Protein AF-A0A935D5A4-F1 (afdb_monomer)

Radius of gyration: 14.04 Å; Cα contacts (8 Å, |Δi|>4): 128; chains: 1; bounding box: 30×31×41 Å

Solvent-accessible surface area (backbone atoms only — not comparable to full-atom values): 6849 Å² total; per-residue (Å²): 132,83,76,53,73,73,56,50,49,32,51,51,49,60,72,65,43,94,60,56,62,54,40,38,54,68,54,53,34,58,56,41,41,81,57,87,70,54,66,70,54,48,37,53,52,50,54,52,39,44,74,73,64,31,42,74,19,74,41,100,74,71,56,61,76,91,78,69,61,67,50,58,56,33,45,44,46,54,51,52,39,51,55,31,48,75,72,72,41,82,69,42,51,70,60,46,16,67,74,65,73,44,58,53,66,60,38,48,39,33,50,55,37,48,58,44,59,74,99

Mean predicted aligned error: 10.13 Å

Foldseek 3Di:
DDADPLLVQLLVVQVPPPDPLEDELVSSLVSCQAPQDDLVNVLVSQVVSVVVRRQYDLDPPPPRPPDDRLSRLLVQLVVLCVVCVVVVHHDDLVVSCVRSVHDSSSSVSSVVSVVSHVD

Nearest PDB structures (foldseek):
  5mww-assembly1_A  TM=8.213E-01  e=1.059E+00  Bacillus subtilis
  3zh9-assembly1_B  TM=4.587E-01  e=4.646E+00  Bacillus subtilis subsp. subtilis str. 168
  8u3b-assembly1_F  TM=3.588E-01  e=4.180E+00  Escherichia coli
  4p15-assembly1_A  TM=2.250E-01  e=1.615E+00  Shouchella lehensis

pLDDT: mean 70.8, std 11.16, range [38.84, 84.38]

Secondary structure (DSSP, 8-state):
-PPPHHHHHHHHHHHHS---SEEEHHHHHHHHTT----HHHHHHHHHHHHHTT-EEESSTT----SSS-HHHHHHHHHHHHHHHHHTT----HHHHHHHH---HHHHHHHHHHHHHHT-

Structure (mmCIF, N/CA/C/O backbone):
data_AF-A0A935D5A4-F1
#
_entry.id   AF-A0A935D5A4-F1
#
loop_
_atom_site.group_PDB
_atom_site.id
_atom_site.type_symbol
_atom_site.label_atom_id
_atom_site.label_alt_id
_atom_site.label_comp_id
_atom_site.label_asym_id
_atom_site.label_entity_id
_atom_site.label_seq_id
_atom_site.pdbx_PDB_ins_code
_atom_site.Cartn_x
_atom_site.Cartn_y
_atom_site.Cartn_z
_atom_site.occupancy
_atom_site.B_iso_or_equiv
_atom_site.auth_seq_id
_atom_site.auth_comp_id
_atom_site.auth_asym_id
_atom_site.auth_atom_id
_atom_site.pdbx_PDB_model_num
ATOM 1 N N . MET A 1 1 ? 8.488 -16.478 -1.641 1.00 51.31 1 MET A N 1
ATOM 2 C CA . MET A 1 1 ? 7.079 -16.916 -1.786 1.00 51.31 1 MET A CA 1
ATOM 3 C C . MET A 1 1 ? 6.618 -16.586 -3.195 1.00 51.31 1 MET A C 1
ATOM 5 O O . MET A 1 1 ? 7.085 -15.594 -3.735 1.00 51.31 1 MET A O 1
ATOM 9 N N . ALA A 1 2 ? 5.765 -17.407 -3.808 1.00 64.56 2 ALA A N 1
ATOM 10 C CA . ALA A 1 2 ? 5.218 -17.101 -5.129 1.00 64.56 2 ALA A CA 1
ATOM 11 C C . ALA A 1 2 ? 4.081 -16.071 -5.003 1.00 64.56 2 ALA A C 1
ATOM 13 O O . ALA A 1 2 ? 3.179 -16.258 -4.186 1.00 64.56 2 ALA A O 1
ATOM 14 N N . LEU A 1 3 ? 4.124 -15.002 -5.804 1.00 69.75 3 LEU A N 1
ATOM 15 C CA . LEU A 1 3 ? 3.017 -14.051 -5.933 1.00 69.75 3 LEU A CA 1
ATOM 16 C C . LEU A 1 3 ? 1.758 -14.773 -6.423 1.00 69.75 3 LEU A C 1
ATOM 18 O O . LEU A 1 3 ? 1.814 -15.615 -7.321 1.00 69.75 3 LEU A O 1
ATOM 22 N N . ARG A 1 4 ? 0.601 -14.422 -5.855 1.00 80.12 4 ARG A N 1
ATOM 23 C CA . ARG A 1 4 ? -0.685 -14.962 -6.312 1.00 80.12 4 ARG A CA 1
ATOM 24 C C . ARG A 1 4 ? -0.972 -14.554 -7.761 1.00 80.12 4 ARG A C 1
ATOM 26 O O . ARG A 1 4 ? -0.558 -13.472 -8.181 1.00 80.12 4 ARG A O 1
ATOM 33 N N . PRO A 1 5 ? -1.782 -15.341 -8.495 1.00 78.62 5 PRO A N 1
ATOM 34 C CA . PRO A 1 5 ? -2.115 -15.054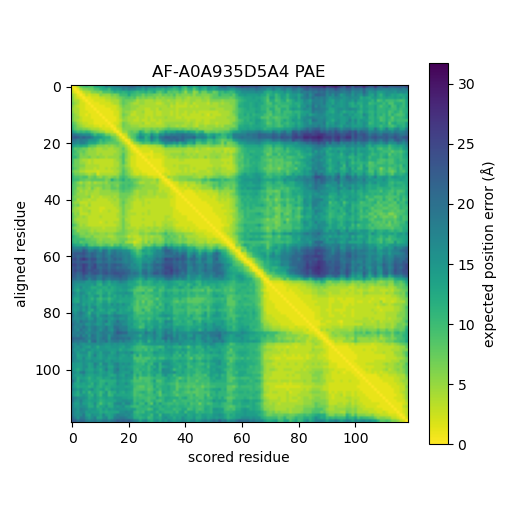 -9.889 1.00 78.62 5 PRO A CA 1
ATOM 35 C C . PRO A 1 5 ? -2.668 -13.638 -10.109 1.00 78.62 5 PRO A C 1
ATOM 37 O O . PRO A 1 5 ? -2.251 -12.957 -11.040 1.00 78.62 5 PRO A O 1
ATOM 40 N N . ALA A 1 6 ? -3.533 -13.153 -9.213 1.00 77.00 6 ALA A N 1
ATOM 41 C CA . ALA A 1 6 ? -4.099 -11.805 -9.302 1.00 77.00 6 ALA A CA 1
ATOM 42 C C . ALA A 1 6 ? -3.026 -10.700 -9.241 1.00 77.00 6 ALA A C 1
ATOM 44 O O . ALA A 1 6 ? -3.038 -9.780 -10.050 1.00 77.00 6 ALA A O 1
ATOM 45 N N . LEU A 1 7 ? -2.045 -10.832 -8.346 1.00 77.81 7 LEU A N 1
ATOM 46 C CA . LEU A 1 7 ? -0.953 -9.864 -8.209 1.00 77.81 7 LEU A CA 1
ATOM 47 C C . LEU A 1 7 ? 0.075 -9.991 -9.330 1.00 77.81 7 LEU A C 1
ATOM 49 O O . LEU A 1 7 ? 0.667 -9.003 -9.740 1.00 77.81 7 LEU A O 1
ATOM 53 N N . SER A 1 8 ? 0.257 -11.194 -9.875 1.00 81.62 8 SER A N 1
ATOM 54 C CA . SER A 1 8 ? 1.098 -11.380 -11.059 1.00 81.62 8 SER A CA 1
ATOM 55 C C . SER A 1 8 ? 0.513 -10.706 -12.308 1.00 81.62 8 SER A C 1
ATOM 57 O O . SER A 1 8 ? 1.269 -10.283 -13.180 1.00 81.62 8 SER A O 1
ATOM 59 N N . LEU A 1 9 ? -0.817 -10.564 -12.393 1.00 81.44 9 LEU A N 1
ATOM 60 C CA . LEU A 1 9 ? -1.468 -9.786 -13.451 1.00 81.44 9 LEU A CA 1
ATOM 61 C C . LEU A 1 9 ? -1.243 -8.287 -13.256 1.00 81.44 9 LEU A C 1
ATOM 63 O O . LEU A 1 9 ? -0.880 -7.620 -14.218 1.00 81.44 9 LEU A O 1
ATOM 67 N N . VAL A 1 10 ? -1.364 -7.799 -12.018 1.00 80.19 10 VAL A N 1
ATOM 68 C CA . VAL A 1 10 ? -1.060 -6.405 -11.648 1.00 80.19 10 VAL A CA 1
ATOM 69 C C . VAL A 1 10 ? 0.397 -6.068 -11.972 1.00 80.19 10 VAL A C 1
ATOM 71 O O . VAL A 1 10 ? 0.673 -5.065 -12.619 1.00 80.19 10 VAL A O 1
ATOM 74 N N . LEU A 1 11 ? 1.333 -6.949 -11.601 1.00 80.25 11 LEU A N 1
ATOM 75 C CA . LEU A 1 11 ? 2.751 -6.820 -11.938 1.00 80.25 11 LEU A CA 1
ATOM 76 C C . LEU A 1 11 ? 2.952 -6.712 -13.452 1.00 80.25 11 LEU A C 1
ATOM 78 O O . LEU A 1 11 ? 3.621 -5.804 -13.927 1.00 80.25 11 LEU A O 1
ATOM 82 N N . ARG A 1 12 ? 2.351 -7.620 -14.227 1.00 80.31 12 ARG A N 1
ATOM 83 C CA . ARG A 1 12 ? 2.462 -7.599 -15.692 1.00 80.31 12 ARG A CA 1
ATOM 84 C C . ARG A 1 12 ? 1.848 -6.356 -16.312 1.00 80.31 12 ARG A C 1
ATOM 86 O O . ARG A 1 12 ? 2.346 -5.921 -17.340 1.00 80.31 12 ARG A O 1
ATOM 93 N N . GLU A 1 13 ? 0.770 -5.830 -15.744 1.00 81.69 13 GLU A N 1
ATOM 94 C CA . GLU A 1 13 ? 0.158 -4.583 -16.198 1.00 81.69 13 GLU A CA 1
ATOM 95 C C . GLU A 1 13 ? 1.095 -3.399 -15.947 1.00 81.69 13 GLU A C 1
ATOM 97 O O . GLU A 1 13 ? 1.359 -2.633 -16.872 1.00 81.69 13 GLU A O 1
ATOM 102 N N . LEU A 1 14 ? 1.677 -3.315 -14.746 1.00 77.00 14 LEU A N 1
ATOM 103 C CA . LEU A 1 14 ? 2.659 -2.292 -14.380 1.00 77.00 14 LEU A CA 1
ATOM 104 C C . LEU A 1 14 ? 3.923 -2.355 -15.247 1.00 77.00 14 LEU A C 1
ATOM 106 O O . LEU A 1 14 ? 4.415 -1.315 -15.664 1.00 77.00 14 LEU A O 1
ATOM 110 N N . LEU A 1 15 ? 4.401 -3.559 -15.575 1.00 76.94 15 LEU A N 1
ATOM 111 C CA . LEU A 1 15 ? 5.544 -3.771 -16.474 1.00 76.94 15 LEU A CA 1
ATOM 112 C C . LEU A 1 15 ? 5.210 -3.518 -17.956 1.00 76.94 15 LEU A C 1
ATOM 114 O O . LEU A 1 15 ? 6.111 -3.317 -18.765 1.00 76.94 15 LEU A O 1
ATOM 118 N N . ARG A 1 16 ? 3.928 -3.585 -18.346 1.00 74.81 16 ARG A N 1
ATOM 119 C CA . ARG A 1 16 ? 3.477 -3.290 -19.719 1.00 74.81 16 ARG A CA 1
ATOM 120 C C . ARG A 1 16 ? 3.202 -1.816 -19.949 1.00 74.81 16 ARG A C 1
ATOM 122 O O . ARG A 1 16 ? 3.256 -1.379 -21.098 1.00 74.81 16 ARG A O 1
ATOM 129 N N . GLY A 1 17 ? 2.809 -1.098 -18.901 1.00 63.66 17 GLY A N 1
ATOM 130 C CA . GLY A 1 17 ? 2.680 0.346 -18.948 1.00 63.66 17 GLY A CA 1
ATOM 131 C C . GLY A 1 17 ? 4.038 0.951 -19.277 1.00 63.66 17 GLY A C 1
ATOM 132 O O . GLY A 1 17 ? 5.050 0.510 -18.744 1.00 63.66 17 GLY A O 1
ATOM 133 N N . ASP A 1 18 ? 4.052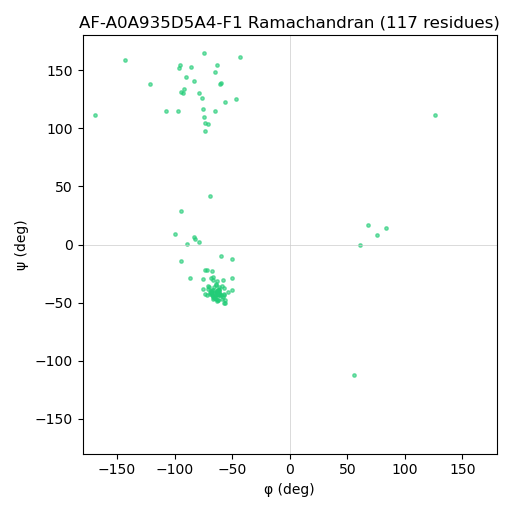 1.960 -20.144 1.00 55.25 18 ASP A N 1
ATOM 134 C CA . ASP A 1 18 ? 5.225 2.771 -20.511 1.00 55.25 18 ASP A CA 1
ATOM 135 C C . ASP A 1 18 ? 5.666 3.668 -19.331 1.00 55.25 18 ASP A C 1
ATOM 137 O O . ASP A 1 18 ? 5.901 4.870 -19.454 1.00 55.25 18 ASP A O 1
ATOM 141 N N . ALA A 1 19 ? 5.651 3.097 -18.126 1.00 53.41 19 ALA A N 1
ATOM 142 C CA . ALA A 1 19 ? 6.020 3.748 -16.898 1.00 53.41 19 ALA A CA 1
ATOM 143 C C . ALA A 1 19 ? 7.537 3.825 -16.893 1.00 53.41 19 ALA A C 1
ATOM 145 O O . ALA A 1 19 ? 8.246 2.832 -17.082 1.00 53.41 19 ALA A O 1
ATOM 146 N N . ALA A 1 20 ? 8.028 5.040 -16.698 1.00 54.97 20 ALA A N 1
ATOM 147 C CA . ALA A 1 20 ? 9.426 5.308 -16.473 1.00 54.97 20 ALA A CA 1
ATOM 148 C C . ALA A 1 20 ? 10.029 4.289 -15.489 1.00 54.97 20 ALA A C 1
ATOM 150 O O . ALA A 1 20 ? 9.351 3.661 -14.676 1.00 54.97 20 ALA A O 1
ATOM 151 N N . ARG A 1 21 ? 11.357 4.190 -15.495 1.00 65.06 21 ARG A N 1
ATOM 152 C CA . ARG A 1 21 ? 12.133 3.384 -14.539 1.00 65.06 21 ARG A CA 1
ATOM 153 C C . ARG A 1 21 ? 11.763 3.642 -13.063 1.00 65.06 21 ARG A C 1
ATOM 155 O O . ARG A 1 21 ? 12.193 2.884 -12.207 1.00 65.06 21 ARG A O 1
ATOM 162 N N . ALA A 1 22 ? 10.999 4.700 -12.779 1.00 65.00 22 ALA A N 1
ATOM 163 C CA . ALA A 1 22 ? 10.329 4.969 -11.519 1.00 65.00 22 ALA A CA 1
ATOM 164 C C . ALA A 1 22 ? 8.804 4.759 -11.643 1.00 65.00 22 ALA A C 1
ATOM 166 O O . ALA A 1 22 ? 8.135 5.518 -12.344 1.00 65.00 22 ALA A O 1
ATOM 167 N N . ILE A 1 23 ? 8.266 3.772 -10.927 1.00 73.19 23 ILE A N 1
ATOM 168 C CA . ILE A 1 23 ? 6.826 3.547 -10.749 1.00 73.19 23 ILE A CA 1
ATOM 169 C C . ILE A 1 23 ? 6.401 4.237 -9.456 1.00 73.19 23 ILE A C 1
ATOM 171 O O . ILE A 1 23 ? 7.028 4.073 -8.411 1.00 73.19 23 ILE A O 1
ATOM 175 N N . THR A 1 24 ? 5.330 5.017 -9.492 1.00 72.38 24 THR A N 1
ATOM 176 C CA . THR A 1 24 ? 4.830 5.697 -8.292 1.00 72.38 24 THR A CA 1
ATOM 177 C C . THR A 1 24 ? 3.899 4.798 -7.484 1.00 72.38 24 THR A C 1
ATOM 179 O O . THR A 1 24 ? 3.166 3.972 -8.032 1.00 72.38 24 THR A O 1
ATOM 182 N N . LEU A 1 25 ? 3.827 5.026 -6.168 1.00 72.06 25 LEU A N 1
ATOM 183 C CA . LEU A 1 25 ? 2.815 4.389 -5.315 1.00 72.06 25 LEU A CA 1
ATOM 184 C C . LEU A 1 25 ? 1.392 4.546 -5.882 1.00 72.06 25 LEU A C 1
ATOM 186 O O . LEU A 1 25 ? 0.602 3.609 -5.856 1.00 72.06 25 LEU A O 1
ATOM 190 N N . GLY A 1 26 ? 1.054 5.710 -6.441 1.00 68.62 26 GLY A N 1
ATOM 191 C CA . GLY A 1 26 ? -0.264 5.941 -7.036 1.00 68.62 26 GLY A CA 1
ATOM 192 C C . GLY A 1 26 ? -0.578 5.013 -8.215 1.00 68.62 26 GLY A C 1
ATOM 193 O O . GLY A 1 26 ? -1.711 4.549 -8.341 1.00 68.62 26 GLY A O 1
ATOM 194 N N . GLU A 1 27 ? 0.414 4.708 -9.052 1.00 74.56 27 GLU A N 1
ATOM 195 C CA . GLU A 1 27 ? 0.265 3.772 -10.173 1.00 74.56 27 GLU A CA 1
ATOM 196 C C . GLU A 1 27 ? 0.083 2.344 -9.684 1.00 74.56 27 GLU A C 1
ATOM 198 O O . GLU A 1 27 ? -0.821 1.657 -10.158 1.00 74.56 27 GLU A O 1
ATOM 203 N N . VAL A 1 28 ? 0.856 1.921 -8.678 1.00 76.56 28 VAL A N 1
ATOM 204 C CA . VAL A 1 28 ? 0.666 0.591 -8.089 1.00 76.56 28 VAL A CA 1
ATOM 205 C C . VAL A 1 28 ? -0.717 0.470 -7.451 1.00 76.56 28 VAL A C 1
ATOM 207 O O . VAL A 1 28 ? -1.384 -0.544 -7.631 1.00 76.56 28 VAL A O 1
ATOM 210 N N . ALA A 1 29 ? -1.202 1.517 -6.777 1.00 72.38 29 ALA A N 1
ATOM 211 C CA . ALA A 1 29 ? -2.541 1.528 -6.190 1.00 72.38 29 ALA A CA 1
ATOM 212 C C . ALA A 1 29 ? -3.626 1.414 -7.266 1.00 72.38 29 ALA A C 1
ATOM 214 O O . ALA A 1 29 ? -4.615 0.704 -7.100 1.00 72.38 29 ALA A O 1
ATOM 215 N N . ARG A 1 30 ? -3.430 2.109 -8.390 1.00 73.12 30 ARG A N 1
ATOM 216 C CA . ARG A 1 30 ? -4.352 2.084 -9.524 1.00 73.12 30 ARG A CA 1
ATOM 217 C C . ARG A 1 30 ? -4.381 0.720 -10.209 1.00 73.12 30 ARG A C 1
ATOM 219 O O . ARG A 1 30 ? -5.468 0.268 -10.552 1.00 73.12 30 ARG A O 1
ATOM 226 N N . ALA A 1 31 ? -3.222 0.087 -10.375 1.00 77.56 31 ALA A N 1
ATOM 227 C CA . ALA A 1 31 ? -3.108 -1.248 -10.952 1.00 77.56 31 ALA A CA 1
ATOM 228 C C . ALA A 1 31 ? -3.646 -2.330 -9.999 1.00 77.56 31 ALA A C 1
ATOM 230 O O . ALA A 1 31 ? -4.275 -3.287 -10.438 1.00 77.56 31 ALA A O 1
ATOM 231 N N . LEU A 1 32 ? -3.461 -2.161 -8.683 1.00 74.25 32 LEU A N 1
ATOM 232 C CA . LEU A 1 32 ? -4.112 -3.002 -7.674 1.00 74.25 32 LEU A CA 1
ATOM 233 C C . LEU A 1 32 ? -5.634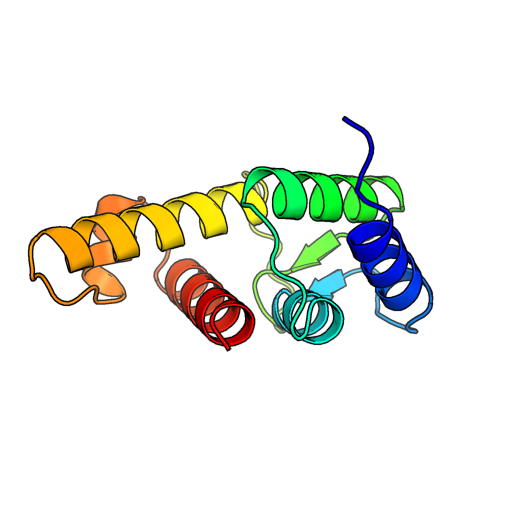 -2.848 -7.735 1.00 74.25 32 LEU A C 1
ATOM 235 O O . LEU A 1 32 ? -6.345 -3.845 -7.643 1.00 74.25 32 LEU A O 1
ATOM 239 N N . GLY A 1 33 ? -6.143 -1.632 -7.940 1.00 73.62 33 GLY A N 1
ATOM 240 C CA . GLY A 1 33 ? -7.571 -1.380 -8.105 1.00 73.62 33 GLY A CA 1
ATOM 241 C C . GLY A 1 33 ? -8.369 -1.908 -6.913 1.00 73.62 33 GLY A C 1
ATOM 242 O O . GLY A 1 33 ? -8.235 -1.399 -5.808 1.00 73.62 33 GLY A O 1
ATOM 243 N N . THR A 1 34 ? -9.183 -2.943 -7.141 1.00 67.12 34 THR A N 1
ATOM 244 C CA . THR A 1 34 ? -10.007 -3.617 -6.117 1.00 67.12 34 THR A CA 1
ATOM 245 C C . THR A 1 34 ? -9.392 -4.925 -5.601 1.00 67.12 34 THR A C 1
ATOM 247 O O . THR A 1 34 ? -10.069 -5.726 -4.951 1.00 67.12 34 THR A O 1
ATOM 250 N N . VAL A 1 35 ? -8.143 -5.231 -5.960 1.00 72.00 35 VAL A N 1
ATOM 251 C CA . VAL A 1 35 ? -7.463 -6.450 -5.517 1.00 72.00 35 VAL A CA 1
ATOM 252 C C . VAL A 1 35 ? -7.066 -6.282 -4.055 1.00 72.00 35 VAL A C 1
ATOM 254 O O . VAL A 1 35 ? -6.144 -5.543 -3.722 1.00 72.00 35 VAL A O 1
ATOM 257 N N . ALA A 1 36 ? -7.746 -7.020 -3.178 1.00 66.62 36 ALA A N 1
ATOM 258 C CA . ALA A 1 36 ? -7.340 -7.138 -1.786 1.00 66.62 36 ALA A CA 1
ATOM 259 C C . ALA A 1 36 ? -5.977 -7.846 -1.705 1.00 66.62 36 ALA A C 1
ATOM 261 O O . ALA A 1 36 ? -5.863 -9.027 -2.055 1.00 66.62 36 ALA A O 1
ATOM 262 N N . ALA A 1 37 ? -4.970 -7.112 -1.235 1.00 67.69 37 ALA A N 1
ATOM 263 C CA . ALA A 1 37 ? -3.610 -7.588 -1.037 1.00 67.69 37 ALA A CA 1
ATOM 264 C C . ALA A 1 37 ? -3.194 -7.416 0.431 1.00 67.69 37 ALA A C 1
ATOM 266 O O . ALA A 1 37 ? -3.497 -6.396 1.056 1.00 67.69 37 ALA A O 1
ATOM 267 N N . SER A 1 38 ? -2.518 -8.415 0.993 1.00 67.88 38 SER A N 1
ATOM 268 C CA . SER A 1 38 ? -1.873 -8.298 2.303 1.00 67.88 38 SER A CA 1
ATOM 269 C C . SER A 1 38 ? -0.593 -7.458 2.219 1.00 67.88 38 SER A C 1
ATOM 271 O O . SER A 1 38 ? -0.048 -7.233 1.139 1.00 67.88 38 SER A O 1
ATOM 273 N N . SER A 1 39 ? -0.077 -7.016 3.366 1.00 64.88 39 SER A N 1
ATOM 274 C CA . SER A 1 39 ? 1.206 -6.303 3.415 1.00 64.88 39 SER A CA 1
ATOM 275 C C . SER A 1 39 ? 2.350 -7.134 2.821 1.00 64.88 39 SER A C 1
ATOM 277 O O . SER A 1 39 ? 3.107 -6.611 2.010 1.00 64.88 39 SER A O 1
ATOM 279 N N . ASP A 1 40 ? 2.419 -8.433 3.139 1.00 65.69 40 ASP A N 1
ATOM 280 C CA . ASP A 1 40 ? 3.445 -9.347 2.606 1.00 65.69 40 ASP A CA 1
ATOM 281 C C . ASP A 1 40 ? 3.333 -9.509 1.080 1.00 65.69 40 ASP A C 1
ATOM 283 O O . ASP A 1 40 ? 4.321 -9.650 0.362 1.00 65.69 40 ASP A O 1
ATOM 287 N N . GLU A 1 41 ? 2.104 -9.489 0.565 1.00 74.75 41 GLU A N 1
ATOM 288 C CA . GLU A 1 41 ? 1.808 -9.576 -0.862 1.00 74.75 41 GLU A CA 1
ATOM 289 C C . GLU A 1 41 ? 2.209 -8.302 -1.617 1.00 74.75 41 GLU A C 1
ATOM 291 O O . GLU A 1 41 ? 2.728 -8.385 -2.733 1.00 74.75 41 GLU A O 1
ATOM 296 N N . ILE A 1 42 ? 1.998 -7.134 -1.006 1.00 74.06 42 ILE A N 1
ATOM 297 C CA . ILE A 1 42 ? 2.436 -5.839 -1.540 1.00 74.06 42 ILE A CA 1
ATOM 298 C C . ILE A 1 42 ? 3.966 -5.756 -1.526 1.00 74.06 42 ILE A C 1
ATOM 300 O O . ILE A 1 42 ? 4.564 -5.332 -2.512 1.00 74.06 42 ILE A O 1
ATOM 304 N N . GLU A 1 43 ? 4.613 -6.221 -0.457 1.00 74.56 43 GLU A N 1
ATOM 305 C CA . GLU A 1 43 ? 6.074 -6.294 -0.376 1.00 74.56 43 GLU A CA 1
ATOM 306 C C . GLU A 1 43 ? 6.655 -7.218 -1.452 1.00 74.56 43 GLU A C 1
ATOM 308 O O . GLU A 1 43 ? 7.599 -6.844 -2.146 1.00 74.56 43 GLU A O 1
ATOM 313 N N . ALA A 1 44 ? 6.040 -8.384 -1.671 1.00 78.44 44 ALA A N 1
ATOM 314 C CA . ALA A 1 44 ? 6.436 -9.283 -2.749 1.00 78.44 44 ALA A CA 1
ATOM 315 C C . ALA A 1 44 ? 6.261 -8.643 -4.137 1.00 78.44 44 ALA A C 1
ATOM 317 O O . ALA A 1 44 ? 7.115 -8.828 -5.004 1.00 78.44 44 ALA A O 1
ATOM 318 N N . LEU A 1 45 ? 5.179 -7.883 -4.355 1.00 78.44 45 LEU A N 1
ATOM 319 C CA . LEU A 1 45 ? 4.946 -7.148 -5.601 1.00 78.44 45 LEU A CA 1
ATOM 320 C C . LEU A 1 45 ? 6.033 -6.092 -5.834 1.00 78.44 45 LEU A C 1
ATOM 322 O O . LEU A 1 45 ? 6.549 -5.981 -6.943 1.00 78.44 45 LEU A O 1
ATOM 326 N N . PHE A 1 46 ? 6.404 -5.348 -4.793 1.00 77.31 46 PHE A N 1
ATOM 327 C CA . PHE A 1 46 ? 7.438 -4.321 -4.880 1.00 77.31 46 PHE A CA 1
ATOM 328 C C . PHE A 1 46 ? 8.816 -4.923 -5.145 1.00 77.31 46 PHE A C 1
ATOM 330 O O . PHE A 1 46 ? 9.502 -4.488 -6.064 1.00 77.31 46 PHE A O 1
ATOM 337 N N . ALA A 1 47 ? 9.172 -5.990 -4.428 1.00 76.88 47 ALA A N 1
ATOM 338 C CA . ALA A 1 47 ? 10.411 -6.722 -4.668 1.00 76.88 47 ALA A CA 1
ATOM 339 C C . ALA A 1 47 ? 10.490 -7.270 -6.105 1.00 76.88 47 ALA A C 1
ATOM 341 O O . ALA A 1 47 ? 11.565 -7.292 -6.700 1.00 76.88 47 ALA A O 1
ATOM 342 N N . ALA A 1 48 ? 9.361 -7.691 -6.685 1.00 80.81 48 ALA A N 1
ATOM 343 C CA . ALA A 1 48 ? 9.311 -8.146 -8.071 1.00 80.81 48 ALA A CA 1
ATOM 344 C C . ALA A 1 48 ? 9.507 -7.003 -9.084 1.00 80.81 48 ALA A C 1
ATOM 346 O O . ALA A 1 48 ? 10.170 -7.206 -10.096 1.00 80.81 48 ALA A O 1
ATOM 347 N N . LEU A 1 49 ? 8.978 -5.806 -8.811 1.00 77.50 49 LEU A N 1
ATOM 348 C CA . LEU A 1 49 ? 9.210 -4.616 -9.640 1.00 77.50 49 LEU A CA 1
ATOM 349 C C . LEU A 1 49 ? 10.678 -4.166 -9.586 1.00 77.50 49 LEU A C 1
ATOM 351 O O . LEU A 1 49 ? 11.281 -3.912 -10.628 1.00 77.50 49 LEU A O 1
ATOM 355 N N . GLU A 1 50 ? 11.269 -4.145 -8.390 1.00 75.94 50 GLU A N 1
ATOM 356 C CA . GLU A 1 50 ? 12.689 -3.831 -8.192 1.00 75.94 50 GLU A CA 1
ATOM 357 C C . GLU A 1 50 ? 13.607 -4.851 -8.873 1.00 75.94 50 GLU A C 1
ATOM 359 O O . GLU A 1 50 ? 14.594 -4.467 -9.506 1.00 75.94 50 GLU A O 1
ATOM 364 N N . ALA A 1 51 ? 13.261 -6.141 -8.818 1.00 78.81 51 ALA A N 1
ATOM 365 C CA . ALA A 1 51 ? 13.999 -7.198 -9.509 1.00 78.81 51 ALA A CA 1
ATOM 366 C C . ALA A 1 51 ? 13.977 -7.044 -11.040 1.00 78.81 51 ALA A C 1
ATOM 368 O O . ALA A 1 51 ? 14.959 -7.383 -11.697 1.00 78.81 51 ALA A O 1
ATOM 369 N N . GLU A 1 52 ? 12.896 -6.491 -11.597 1.00 76.31 52 GLU A N 1
ATOM 370 C CA . GLU A 1 52 ? 12.777 -6.148 -13.023 1.00 76.31 52 GLU A CA 1
ATOM 371 C C . GLU A 1 52 ? 13.395 -4.778 -13.368 1.00 76.31 52 GLU A C 1
ATOM 373 O O . GLU A 1 52 ? 13.310 -4.303 -14.500 1.00 76.31 52 GLU A O 1
ATOM 378 N N . GLY A 1 53 ? 14.064 -4.131 -12.409 1.00 71.44 53 GLY A N 1
ATOM 379 C CA . GLY A 1 53 ? 14.799 -2.885 -12.622 1.00 71.44 53 GLY A CA 1
ATOM 380 C C . GLY A 1 53 ? 13.949 -1.615 -12.557 1.00 71.44 53 GLY A C 1
ATOM 381 O O . GLY A 1 53 ? 14.437 -0.552 -12.963 1.00 71.44 53 GLY A O 1
ATOM 382 N N . HIS A 1 54 ? 12.719 -1.706 -12.041 1.00 74.88 54 HIS A N 1
ATOM 383 C CA . HIS A 1 54 ? 11.870 -0.558 -11.731 1.00 74.88 54 HIS A CA 1
ATOM 384 C C . HIS A 1 54 ? 12.058 -0.130 -10.271 1.00 74.88 54 HIS A C 1
ATOM 386 O O . HIS A 1 54 ? 11.959 -0.936 -9.357 1.00 74.88 54 HIS A O 1
ATOM 392 N N . SER A 1 55 ? 12.293 1.156 -10.035 1.00 68.88 55 SER A N 1
ATOM 393 C CA . SER A 1 55 ? 12.317 1.742 -8.694 1.00 68.88 55 SER A CA 1
ATOM 394 C C . SER A 1 55 ? 10.923 2.226 -8.311 1.00 68.88 55 SER A C 1
ATOM 396 O O . SER A 1 55 ? 10.198 2.741 -9.163 1.00 68.88 55 SER A O 1
ATOM 398 N N . ILE A 1 56 ? 10.541 2.101 -7.043 1.00 69.75 56 ILE A N 1
ATOM 399 C CA . ILE A 1 56 ? 9.264 2.631 -6.560 1.00 69.75 56 ILE A CA 1
ATOM 400 C C . ILE A 1 56 ? 9.514 3.989 -5.915 1.00 69.75 56 ILE A C 1
ATOM 402 O O . ILE A 1 56 ? 10.200 4.087 -4.901 1.00 69.75 56 ILE A O 1
ATOM 406 N N . ALA A 1 57 ? 8.967 5.045 -6.512 1.00 64.38 57 ALA A N 1
ATOM 407 C CA . ALA A 1 57 ? 9.097 6.401 -5.997 1.00 64.38 57 ALA A CA 1
ATOM 408 C C . ALA A 1 57 ? 7.933 6.747 -5.055 1.00 64.38 57 ALA A C 1
ATOM 410 O O . ALA A 1 57 ? 6.758 6.528 -5.374 1.00 64.38 57 ALA A O 1
ATOM 411 N N . ASP A 1 58 ? 8.276 7.338 -3.908 1.00 55.38 58 ASP A N 1
ATOM 412 C CA . ASP A 1 58 ? 7.329 7.757 -2.864 1.00 55.38 58 ASP A CA 1
ATOM 413 C C . ASP A 1 58 ? 6.509 8.993 -3.300 1.00 55.38 58 ASP A C 1
ATOM 415 O O . ASP A 1 58 ? 5.388 9.234 -2.851 1.00 55.38 58 ASP A O 1
ATOM 419 N N . THR A 1 59 ? 7.025 9.762 -4.269 1.00 48.94 59 THR A N 1
ATOM 420 C CA . THR A 1 59 ? 6.343 10.921 -4.856 1.00 48.94 59 THR A CA 1
ATOM 421 C C . THR A 1 59 ? 6.610 11.040 -6.361 1.00 48.94 59 THR A C 1
ATOM 423 O O . THR A 1 59 ? 7.625 10.571 -6.871 1.00 48.94 59 THR A O 1
ATOM 426 N N . ALA A 1 60 ? 5.728 11.748 -7.080 1.00 45.25 60 ALA A N 1
ATOM 427 C CA . ALA A 1 60 ? 5.970 12.177 -8.466 1.00 45.25 60 ALA A CA 1
ATOM 428 C C . ALA A 1 60 ? 7.222 13.073 -8.613 1.00 45.25 60 ALA A C 1
ATOM 430 O O . ALA A 1 60 ? 7.659 13.347 -9.728 1.00 45.25 60 ALA A O 1
ATOM 431 N N . SER A 1 61 ? 7.804 13.510 -7.492 1.00 38.94 61 SER A N 1
ATOM 432 C CA . SER A 1 61 ? 9.009 14.325 -7.417 1.00 38.94 61 SER A CA 1
ATOM 433 C C . SER A 1 61 ? 10.280 13.489 -7.240 1.00 38.94 61 SER A C 1
ATOM 435 O O . SER A 1 61 ? 11.212 13.976 -6.634 1.00 38.94 61 SER A O 1
ATOM 437 N N . GLY A 1 62 ? 10.352 12.241 -7.714 1.00 43.03 62 GLY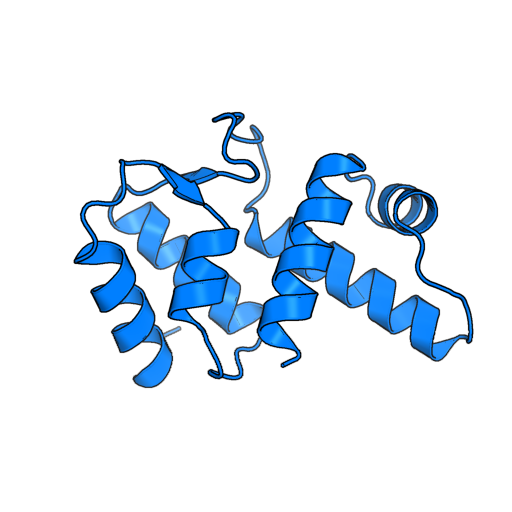 A N 1
ATOM 438 C CA . GLY A 1 62 ? 11.625 11.532 -7.952 1.00 43.03 62 GLY A CA 1
ATOM 439 C C . GLY A 1 62 ? 12.564 11.282 -6.757 1.00 43.03 62 GLY A C 1
ATOM 440 O O . GLY A 1 62 ? 13.612 10.666 -6.951 1.00 43.03 62 GLY A O 1
ATOM 441 N N . ASP A 1 63 ? 12.215 11.711 -5.544 1.00 41.81 63 ASP A N 1
ATOM 442 C CA . ASP A 1 63 ? 13.016 11.499 -4.345 1.00 41.81 63 ASP A CA 1
ATOM 443 C C . ASP A 1 63 ? 12.893 10.030 -3.943 1.00 41.81 63 ASP A C 1
ATOM 445 O O . ASP A 1 63 ? 11.897 9.562 -3.384 1.00 41.81 63 ASP A O 1
ATOM 449 N N . SER A 1 64 ? 13.901 9.270 -4.355 1.00 45.38 64 SER A N 1
ATOM 450 C CA . SER A 1 64 ? 14.083 7.884 -3.959 1.00 45.38 64 SER A CA 1
ATOM 451 C C . SER A 1 64 ? 14.553 7.905 -2.511 1.00 45.38 64 SER A C 1
ATOM 453 O O . SER A 1 64 ? 15.698 8.267 -2.243 1.00 45.38 64 SER A O 1
ATOM 455 N N . SER A 1 65 ? 13.668 7.566 -1.574 1.00 41.59 65 SER A N 1
ATOM 456 C CA . SER A 1 65 ? 14.038 7.477 -0.163 1.00 41.59 65 SER A CA 1
ATOM 457 C C . SER A 1 65 ? 15.210 6.481 -0.013 1.00 41.59 65 SER A C 1
ATOM 459 O O . SER A 1 65 ? 15.103 5.344 -0.480 1.00 41.59 65 SER A O 1
ATOM 461 N N . PRO A 1 66 ? 16.362 6.881 0.560 1.00 38.84 66 PRO A N 1
ATOM 462 C CA . PRO A 1 66 ? 17.631 6.166 0.382 1.00 38.84 66 PRO A CA 1
ATOM 463 C C . PRO A 1 66 ? 17.822 4.901 1.235 1.00 38.84 66 PRO A C 1
ATOM 465 O O . PRO A 1 66 ? 18.888 4.290 1.173 1.00 38.84 66 PRO A O 1
ATOM 468 N N . SER A 1 67 ? 16.860 4.465 2.047 1.00 41.09 67 SER A N 1
ATOM 469 C CA . SER A 1 67 ? 16.991 3.203 2.789 1.00 41.09 67 SER A CA 1
ATOM 470 C C . SER A 1 67 ? 15.680 2.793 3.434 1.00 41.09 67 SER A C 1
ATOM 472 O O . SER A 1 67 ? 15.259 3.394 4.414 1.00 41.09 67 SER A O 1
ATOM 474 N N . GLY A 1 68 ? 15.097 1.708 2.936 1.00 48.62 68 GLY A N 1
ATOM 475 C CA . GLY A 1 68 ? 13.921 1.077 3.524 1.00 48.62 68 GLY A CA 1
ATOM 476 C C . GLY A 1 68 ? 12.836 0.935 2.478 1.00 48.62 68 GLY A C 1
ATO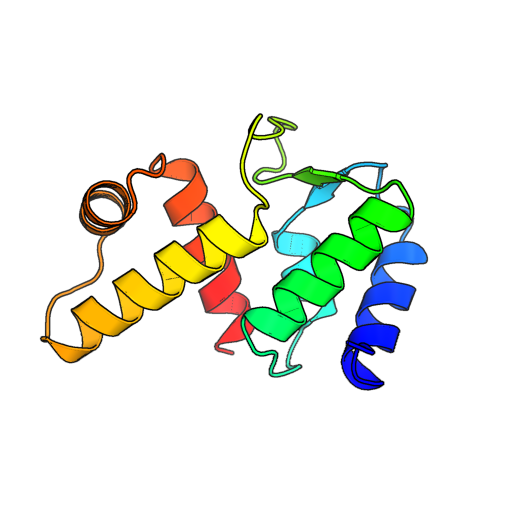M 477 O O . GLY A 1 68 ? 12.318 1.925 1.983 1.00 48.62 68 GLY A O 1
ATOM 478 N N . SER A 1 69 ? 12.543 -0.303 2.091 1.00 62.28 69 SER A N 1
ATOM 479 C CA . SER A 1 69 ? 11.530 -0.631 1.095 1.00 62.28 69 SER A CA 1
ATOM 480 C C . SER A 1 69 ? 10.246 0.146 1.372 1.00 62.28 69 SER A C 1
ATOM 482 O O . SER A 1 69 ? 9.683 0.026 2.456 1.00 62.28 69 SER A O 1
ATOM 484 N N . VAL A 1 70 ? 9.755 0.896 0.385 1.00 66.50 70 VAL A N 1
ATOM 485 C CA . VAL A 1 70 ? 8.510 1.681 0.474 1.00 66.50 70 VAL A CA 1
ATOM 486 C C . VAL A 1 70 ? 7.334 0.829 0.995 1.00 66.50 70 VAL A C 1
ATOM 488 O O . VAL A 1 70 ? 6.448 1.324 1.686 1.00 66.50 70 VAL A O 1
ATOM 491 N N .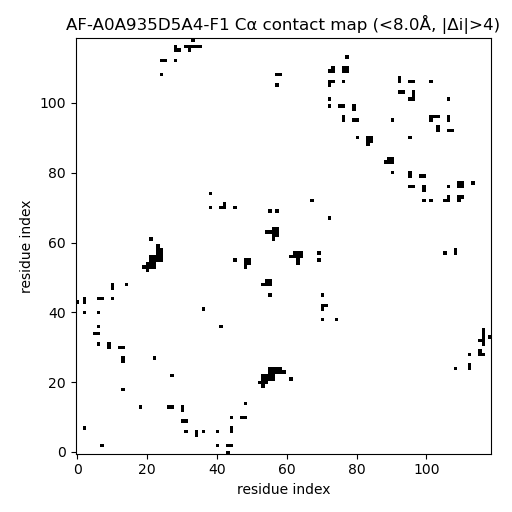 ALA A 1 71 ? 7.355 -0.488 0.743 1.00 65.50 71 ALA A N 1
ATOM 492 C CA . ALA A 1 71 ? 6.432 -1.467 1.329 1.00 65.50 71 ALA A CA 1
ATOM 493 C C . ALA A 1 71 ? 6.454 -1.492 2.860 1.00 65.50 71 ALA A C 1
ATOM 495 O O . ALA A 1 71 ? 5.402 -1.537 3.493 1.00 65.50 71 ALA A O 1
ATOM 496 N N . LYS A 1 72 ? 7.645 -1.477 3.457 1.00 68.31 72 LYS A N 1
ATOM 497 C CA . LYS A 1 72 ? 7.840 -1.501 4.904 1.00 68.31 72 LYS A CA 1
ATOM 498 C C . LYS A 1 72 ? 7.308 -0.222 5.537 1.00 68.31 72 LYS A C 1
ATOM 500 O O . LYS A 1 72 ? 6.615 -0.293 6.551 1.00 68.31 72 LYS A O 1
ATOM 505 N N . ASP A 1 73 ? 7.570 0.915 4.903 1.00 74.44 73 ASP A N 1
ATOM 506 C CA . ASP A 1 73 ? 7.098 2.219 5.365 1.00 74.44 73 ASP A CA 1
ATOM 507 C C . ASP A 1 73 ? 5.571 2.304 5.281 1.00 74.44 73 ASP A C 1
ATOM 509 O O . ASP A 1 73 ? 4.900 2.644 6.257 1.00 74.44 73 ASP A O 1
ATOM 513 N N . LEU A 1 74 ? 4.996 1.870 4.158 1.00 73.50 74 LEU A N 1
ATOM 514 C CA . LEU A 1 74 ? 3.552 1.741 3.990 1.00 73.50 74 LEU A CA 1
ATOM 515 C C . LEU A 1 74 ? 2.931 0.816 5.047 1.00 73.50 74 LEU A C 1
ATOM 517 O O . LEU A 1 74 ? 1.950 1.186 5.696 1.00 73.50 74 LEU A O 1
ATOM 521 N N . ALA A 1 75 ? 3.489 -0.383 5.234 1.00 72.56 75 ALA A N 1
ATOM 522 C CA . ALA A 1 75 ? 2.990 -1.355 6.200 1.00 72.56 75 ALA A CA 1
ATOM 523 C C . ALA A 1 75 ? 3.052 -0.803 7.631 1.00 72.56 75 ALA A C 1
ATOM 525 O O . ALA A 1 75 ? 2.098 -0.982 8.396 1.00 72.56 75 ALA A O 1
ATOM 526 N N . ALA A 1 76 ? 4.123 -0.085 7.980 1.00 75.81 76 ALA A N 1
ATOM 527 C CA . ALA A 1 76 ? 4.270 0.581 9.269 1.00 75.81 76 ALA A CA 1
ATOM 528 C C . ALA A 1 76 ? 3.185 1.649 9.476 1.00 75.81 76 ALA A C 1
ATOM 530 O O . ALA A 1 76 ? 2.504 1.635 10.503 1.00 75.81 76 ALA A O 1
ATOM 531 N N . VAL A 1 77 ? 2.955 2.518 8.485 1.00 81.50 77 VAL A N 1
ATOM 532 C CA . VAL A 1 77 ? 1.941 3.586 8.561 1.00 81.50 77 VAL A CA 1
ATOM 533 C C . VAL A 1 77 ? 0.527 3.019 8.656 1.00 81.50 77 VAL A C 1
ATOM 535 O O . VAL A 1 77 ? -0.249 3.452 9.509 1.00 81.50 77 VAL A O 1
ATOM 538 N N . VAL A 1 78 ? 0.180 2.028 7.831 1.00 78.50 78 VAL A N 1
ATOM 539 C CA . VAL A 1 78 ? -1.151 1.395 7.855 1.00 78.50 78 VAL A CA 1
ATOM 540 C C . VAL A 1 78 ? -1.393 0.685 9.185 1.00 78.50 78 VAL A C 1
ATOM 542 O O . VAL A 1 78 ? -2.473 0.811 9.768 1.00 78.50 78 VAL A O 1
ATOM 545 N N . THR A 1 79 ? -0.386 -0.023 9.699 1.00 78.19 79 THR A N 1
ATOM 546 C CA . THR A 1 79 ? -0.479 -0.714 10.990 1.00 78.19 79 THR A CA 1
ATOM 547 C C . THR A 1 79 ? -0.647 0.281 12.135 1.00 78.19 79 THR A C 1
ATOM 549 O O . THR A 1 79 ? -1.545 0.105 12.961 1.00 78.19 79 THR A O 1
ATOM 552 N N . ALA A 1 80 ? 0.138 1.363 12.156 1.00 79.81 80 ALA A N 1
ATOM 553 C CA . ALA A 1 80 ? 0.022 2.424 13.156 1.00 79.81 80 ALA A CA 1
ATOM 554 C C . ALA A 1 80 ? -1.347 3.126 13.093 1.00 79.81 80 ALA A C 1
ATOM 556 O O . ALA A 1 80 ? -1.997 3.328 14.123 1.00 79.81 80 ALA A O 1
ATOM 557 N N . ALA A 1 81 ? -1.848 3.416 11.888 1.00 80.44 81 ALA A N 1
ATOM 558 C CA . ALA A 1 81 ? -3.164 4.020 11.690 1.00 80.44 81 ALA A CA 1
ATOM 559 C C . ALA A 1 81 ? -4.291 3.123 12.209 1.00 80.44 81 ALA A C 1
ATOM 561 O O . ALA A 1 81 ? -5.199 3.595 12.898 1.00 80.44 81 ALA A O 1
ATOM 562 N N . ARG A 1 82 ? -4.210 1.817 11.938 1.00 77.62 82 ARG A N 1
ATOM 563 C CA . ARG A 1 82 ? -5.194 0.833 12.401 1.00 77.62 82 ARG A CA 1
ATOM 564 C C . ARG A 1 82 ? -5.135 0.634 13.913 1.00 77.62 82 ARG A C 1
ATOM 566 O O . ARG A 1 82 ? -6.180 0.575 14.559 1.00 77.62 82 ARG A O 1
ATOM 573 N N . ALA A 1 83 ? -3.931 0.588 14.485 1.00 77.62 83 ALA A N 1
ATOM 574 C CA . ALA A 1 83 ? -3.732 0.500 15.927 1.00 77.62 83 ALA A CA 1
ATOM 575 C C . ALA A 1 83 ? -4.348 1.709 16.648 1.00 77.62 83 ALA A C 1
ATOM 577 O O . ALA A 1 83 ? -5.064 1.525 17.632 1.00 77.62 83 ALA A O 1
ATOM 578 N N . ARG A 1 84 ? -4.164 2.928 16.128 1.00 82.12 84 ARG A N 1
ATOM 579 C CA . ARG A 1 84 ? -4.814 4.134 16.667 1.00 82.12 84 ARG A CA 1
ATOM 580 C C . ARG A 1 84 ? -6.328 4.114 16.537 1.00 82.12 84 ARG A C 1
ATOM 582 O O . ARG A 1 84 ? -7.021 4.338 17.527 1.00 82.12 84 ARG A O 1
ATOM 589 N N . ALA A 1 85 ? -6.842 3.758 15.361 1.00 78.81 85 ALA A N 1
ATOM 590 C CA . ALA A 1 85 ? -8.281 3.634 15.151 1.00 78.81 85 ALA A CA 1
ATOM 591 C C . ALA A 1 85 ? -8.916 2.636 16.138 1.00 78.81 85 ALA A C 1
ATOM 593 O O . ALA A 1 85 ? -9.993 2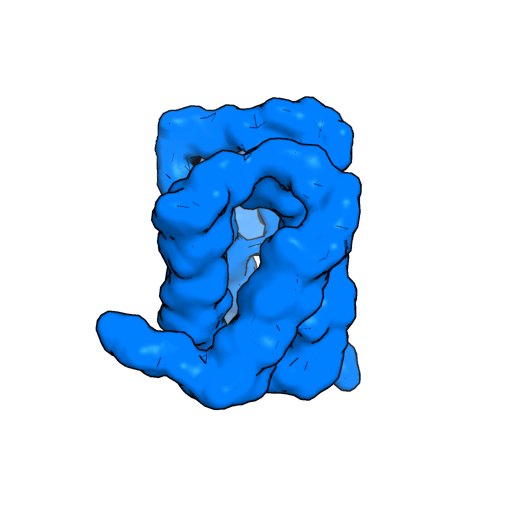.897 16.667 1.00 78.81 85 ALA A O 1
ATOM 594 N N . SER A 1 86 ? -8.221 1.536 16.458 1.00 76.94 86 SER A N 1
ATOM 595 C CA . SER A 1 86 ? -8.688 0.545 17.440 1.00 76.94 86 SER A CA 1
ATOM 596 C C . SER A 1 86 ? -8.734 1.065 18.885 1.00 76.94 86 SER A C 1
ATOM 598 O O . SER A 1 86 ? -9.505 0.555 19.693 1.00 76.94 86 SER A O 1
ATOM 600 N N . ARG A 1 87 ? -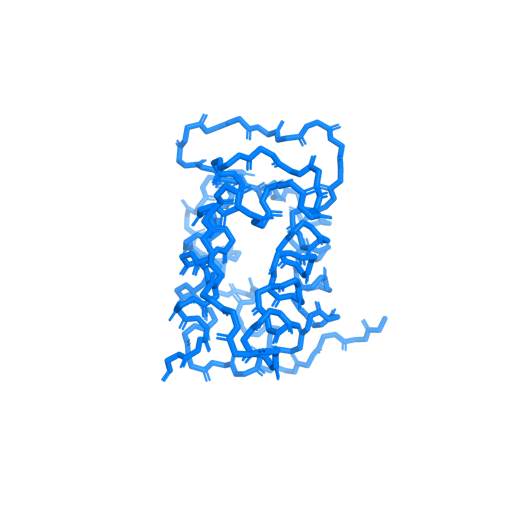7.962 2.113 19.199 1.00 84.38 87 ARG A N 1
ATOM 601 C CA . ARG A 1 87 ? -7.983 2.828 20.489 1.00 84.38 87 ARG A CA 1
ATOM 602 C C . ARG A 1 87 ? -8.994 3.981 20.513 1.00 84.38 87 ARG A C 1
ATOM 604 O O . ARG A 1 87 ? -9.098 4.671 21.521 1.00 84.38 87 ARG A O 1
ATOM 611 N N . GLY A 1 88 ? -9.724 4.210 19.417 1.00 81.06 88 GLY A N 1
ATOM 612 C CA . GLY A 1 88 ? -10.621 5.359 19.260 1.00 81.06 88 GLY A CA 1
ATOM 613 C C . GLY A 1 88 ? -9.895 6.683 18.990 1.00 81.06 88 GLY A C 1
ATOM 614 O O . GLY A 1 88 ? -10.526 7.739 18.980 1.00 81.06 88 GLY A O 1
ATOM 615 N N . GLU A 1 89 ? -8.584 6.647 18.753 1.00 81.00 89 GLU A N 1
ATOM 616 C CA . GLU A 1 89 ? -7.795 7.827 18.411 1.00 81.00 89 GLU A CA 1
ATOM 617 C C . GLU A 1 89 ? -7.909 8.127 16.915 1.00 81.00 89 GLU A C 1
ATOM 619 O O . GLU A 1 89 ? -7.890 7.220 16.079 1.00 81.00 89 GLU A O 1
ATOM 624 N N . ARG A 1 90 ? -7.992 9.414 16.552 1.00 76.00 90 ARG A N 1
ATOM 625 C CA . ARG A 1 90 ? -7.933 9.823 15.144 1.00 76.00 90 ARG A CA 1
ATOM 626 C C . ARG A 1 90 ? -6.485 9.730 14.649 1.00 76.00 90 ARG A C 1
ATOM 628 O O . ARG A 1 90 ? -5.650 10.489 15.141 1.00 76.00 90 ARG A O 1
ATOM 635 N N . PRO A 1 91 ? -6.175 8.867 13.664 1.00 77.69 91 PRO A N 1
ATOM 636 C CA . PRO A 1 91 ? -4.838 8.803 13.092 1.00 77.69 91 PRO A CA 1
ATOM 637 C C . PRO A 1 91 ? -4.583 10.064 12.254 1.00 77.69 91 PRO A C 1
ATOM 639 O O . PRO A 1 91 ? -5.121 10.218 11.159 1.00 77.69 91 PRO A O 1
ATOM 642 N N . THR A 1 92 ? -3.799 11.002 12.788 1.00 84.12 92 THR A N 1
ATOM 643 C CA . THR A 1 92 ? -3.331 12.188 12.054 1.00 84.12 92 THR A CA 1
ATOM 644 C C . THR A 1 92 ? -1.947 11.932 11.463 1.00 84.12 92 THR A C 1
ATOM 646 O O . THR A 1 92 ? -1.188 11.117 11.982 1.00 84.12 92 THR A O 1
ATOM 649 N N . VAL A 1 93 ? -1.598 12.643 10.385 1.00 82.94 93 VAL A N 1
ATOM 650 C CA . VAL A 1 93 ? -0.292 12.502 9.710 1.00 82.94 93 VAL A CA 1
ATOM 651 C C . VAL A 1 93 ? 0.865 12.732 10.686 1.00 82.94 93 VAL A C 1
ATOM 653 O O . VAL A 1 93 ? 1.756 11.898 10.770 1.00 82.94 93 VAL A O 1
ATOM 656 N N . ALA A 1 94 ? 0.803 13.802 11.483 1.00 81.00 94 ALA A N 1
ATOM 657 C CA . ALA A 1 94 ? 1.831 14.122 12.474 1.00 81.00 94 ALA A CA 1
ATOM 658 C C . ALA A 1 94 ? 1.960 13.043 13.564 1.00 81.00 94 ALA A C 1
ATOM 660 O O . ALA A 1 94 ? 3.063 12.685 13.966 1.00 81.00 94 ALA A O 1
ATOM 661 N N . ALA A 1 95 ? 0.837 12.484 14.026 1.00 81.62 95 ALA A N 1
ATOM 662 C CA . ALA A 1 95 ? 0.862 11.433 15.034 1.00 81.62 95 ALA A CA 1
ATOM 663 C C . ALA A 1 95 ? 1.454 10.134 14.471 1.00 81.62 95 ALA A C 1
ATOM 665 O O . ALA A 1 95 ? 2.216 9.452 15.154 1.00 81.62 95 ALA A O 1
ATOM 666 N N . LEU A 1 96 ? 1.120 9.784 13.228 1.00 82.00 96 LEU A N 1
ATOM 667 C CA . LEU A 1 96 ? 1.663 8.601 12.564 1.00 82.00 96 LEU A CA 1
ATOM 668 C C . LEU A 1 96 ? 3.152 8.757 12.266 1.00 82.00 96 LEU A C 1
ATOM 670 O O . LEU A 1 96 ? 3.896 7.826 12.536 1.00 82.00 96 LEU A O 1
ATOM 674 N N . ALA A 1 97 ? 3.588 9.935 11.815 1.00 81.94 97 ALA A N 1
ATOM 675 C CA . ALA A 1 97 ? 5.002 10.257 11.634 1.00 81.94 97 ALA A CA 1
ATOM 676 C C . ALA A 1 97 ? 5.795 10.081 12.939 1.00 81.94 97 ALA A C 1
ATOM 678 O O . ALA A 1 97 ? 6.871 9.488 12.933 1.00 81.94 97 ALA A O 1
ATOM 679 N N . ALA A 1 98 ? 5.230 10.520 14.069 1.00 82.44 98 ALA A N 1
ATOM 680 C CA . ALA A 1 98 ? 5.835 10.328 15.385 1.00 82.44 98 ALA A CA 1
ATOM 681 C C . ALA A 1 98 ? 5.901 8.849 15.815 1.00 82.44 98 ALA A C 1
ATOM 683 O O . ALA A 1 98 ? 6.883 8.442 16.430 1.00 82.44 98 ALA A O 1
ATOM 684 N N . ASP A 1 99 ? 4.891 8.039 15.481 1.00 80.00 99 ASP A N 1
ATOM 685 C CA . ASP A 1 99 ? 4.861 6.610 15.829 1.00 80.00 99 ASP A CA 1
ATOM 686 C C . ASP A 1 99 ? 5.791 5.765 14.953 1.00 80.00 99 ASP A C 1
ATOM 688 O O . ASP A 1 99 ? 6.388 4.803 15.434 1.00 80.00 99 ASP A O 1
ATOM 692 N N . THR A 1 100 ? 5.881 6.082 13.660 1.00 77.88 100 THR A N 1
ATOM 693 C CA . THR A 1 100 ? 6.649 5.289 12.693 1.00 77.88 100 THR A CA 1
ATOM 694 C C . THR A 1 100 ? 8.068 5.810 12.492 1.00 77.88 100 THR A C 1
ATOM 696 O O . THR A 1 100 ? 8.882 5.108 11.902 1.00 77.88 100 THR A O 1
ATOM 699 N N . GLY A 1 101 ? 8.375 7.029 12.952 1.00 78.69 101 GLY A N 1
ATOM 700 C CA . GLY A 1 101 ? 9.653 7.701 12.697 1.00 78.69 101 GLY A CA 1
ATOM 701 C C . GLY A 1 101 ? 9.852 8.107 11.232 1.00 78.69 101 GLY A C 1
ATOM 702 O O . GLY A 1 101 ? 10.979 8.369 10.821 1.00 78.69 101 GLY A O 1
ATOM 703 N N . LEU A 1 102 ? 8.772 8.131 10.443 1.00 79.12 102 LEU A N 1
ATOM 704 C CA . LEU A 1 102 ? 8.799 8.443 9.012 1.00 79.12 102 LEU A CA 1
ATOM 705 C C . LEU A 1 102 ? 8.476 9.920 8.770 1.00 79.12 102 LEU A C 1
ATOM 707 O O . LEU A 1 102 ? 7.723 10.513 9.548 1.00 79.12 102 LEU A O 1
ATOM 711 N N . PRO A 1 103 ? 8.987 10.520 7.682 1.00 78.94 103 PRO A N 1
ATOM 712 C CA . PRO A 1 103 ? 8.628 11.884 7.329 1.00 78.94 103 PRO A CA 1
ATOM 713 C C . PRO A 1 103 ? 7.138 11.980 6.976 1.00 78.94 103 PRO A C 1
ATOM 715 O O . PRO A 1 103 ? 6.533 11.051 6.434 1.00 78.94 103 PRO A O 1
ATOM 718 N N . GLU A 1 104 ? 6.532 13.132 7.267 1.00 77.25 104 GLU A N 1
ATOM 719 C CA . GLU A 1 104 ? 5.095 13.349 7.057 1.00 77.25 104 GLU A CA 1
ATOM 720 C C . GLU A 1 104 ? 4.655 13.143 5.601 1.00 77.25 104 GLU A C 1
ATOM 722 O O . GLU A 1 104 ? 3.518 12.735 5.354 1.00 77.25 104 GLU A O 1
ATOM 727 N N . ASP A 1 105 ? 5.538 13.407 4.636 1.00 69.19 105 ASP A N 1
ATOM 728 C CA . ASP A 1 105 ? 5.247 13.208 3.218 1.00 69.19 105 ASP A CA 1
ATOM 729 C C . ASP A 1 105 ? 5.092 11.722 2.867 1.00 69.19 105 ASP A C 1
ATOM 731 O O . ASP A 1 105 ? 4.096 11.365 2.231 1.00 69.19 105 ASP A O 1
ATOM 735 N N . THR A 1 106 ? 5.964 10.850 3.386 1.00 71.06 106 THR A N 1
ATOM 736 C CA . THR A 1 106 ? 5.843 9.383 3.274 1.00 71.06 106 THR A CA 1
ATOM 737 C C . THR A 1 106 ? 4.576 8.884 3.961 1.00 71.06 106 THR A C 1
ATOM 739 O O . THR A 1 106 ? 3.822 8.091 3.401 1.00 71.06 106 THR A O 1
ATOM 742 N N . VAL A 1 107 ? 4.248 9.409 5.147 1.00 78.25 107 VAL A N 1
ATOM 743 C CA . VAL A 1 107 ? 2.996 9.064 5.846 1.00 78.25 107 VAL A CA 1
ATOM 744 C C . VAL A 1 107 ? 1.770 9.466 5.022 1.00 78.25 107 VAL A C 1
ATOM 746 O O . VAL A 1 107 ? 0.800 8.711 4.919 1.00 78.25 107 VAL A O 1
ATOM 749 N N . ARG A 1 108 ? 1.791 10.650 4.402 1.00 75.81 108 ARG A N 1
ATOM 750 C CA . ARG A 1 108 ? 0.696 11.136 3.553 1.00 75.81 108 ARG A CA 1
ATOM 751 C C . ARG A 1 108 ? 0.565 10.306 2.275 1.00 75.81 108 ARG A C 1
ATOM 753 O O . ARG A 1 108 ? -0.563 10.029 1.862 1.00 75.81 108 ARG A O 1
ATOM 760 N N . ALA A 1 109 ? 1.681 9.908 1.666 1.00 69.12 109 ALA A N 1
ATOM 761 C CA . ALA A 1 109 ? 1.708 9.017 0.509 1.00 69.12 109 ALA A CA 1
ATOM 762 C C . ALA A 1 109 ? 1.133 7.638 0.862 1.00 69.12 109 ALA A C 1
A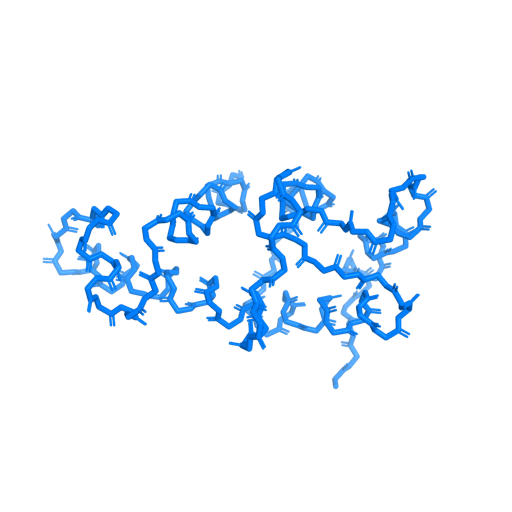TOM 764 O O . ALA A 1 109 ? 0.197 7.174 0.208 1.00 69.12 109 ALA A O 1
ATOM 765 N N . ALA A 1 110 ? 1.587 7.055 1.972 1.00 74.12 110 ALA A N 1
ATOM 766 C CA . ALA A 1 110 ? 1.107 5.783 2.494 1.00 74.12 110 ALA A CA 1
ATOM 767 C C . ALA A 1 110 ? -0.397 5.796 2.812 1.00 74.12 110 ALA A C 1
ATOM 769 O O . ALA A 1 110 ? -1.121 4.876 2.438 1.00 74.12 110 ALA A O 1
ATOM 770 N N . LEU A 1 111 ? -0.910 6.860 3.440 1.00 74.81 111 LEU A N 1
ATOM 771 C CA . LEU A 1 111 ? -2.346 6.996 3.710 1.00 74.81 111 LEU A CA 1
ATOM 772 C C . LEU A 1 111 ? -3.177 7.153 2.433 1.00 74.81 111 LEU A C 1
ATOM 774 O O . LEU A 1 111 ? -4.265 6.588 2.343 1.00 74.81 111 LEU A O 1
ATOM 778 N N . ARG A 1 112 ? -2.685 7.903 1.439 1.00 71.06 112 ARG A N 1
ATOM 779 C CA . ARG A 1 112 ? -3.350 8.010 0.130 1.00 71.06 112 ARG A CA 1
ATOM 780 C C . ARG A 1 112 ? -3.401 6.657 -0.569 1.00 71.06 112 ARG A C 1
ATOM 782 O O . ARG A 1 112 ? -4.445 6.299 -1.101 1.00 71.06 112 ARG A O 1
ATOM 789 N N . PHE A 1 113 ? -2.308 5.902 -0.519 1.00 69.81 113 PHE A N 1
ATOM 790 C CA . PHE A 1 113 ? -2.239 4.547 -1.055 1.00 69.81 113 PHE A CA 1
ATOM 791 C C . PHE A 1 113 ? -3.221 3.607 -0.343 1.00 69.81 113 PHE A C 1
ATOM 793 O O . PHE A 1 113 ? -4.023 2.933 -0.986 1.00 69.81 113 PHE A O 1
ATOM 800 N N . ALA A 1 114 ? -3.239 3.634 0.991 1.00 68.56 114 ALA A N 1
ATOM 801 C CA . ALA A 1 114 ? -4.166 2.850 1.799 1.00 68.56 114 ALA A CA 1
ATOM 802 C C . ALA A 1 114 ? -5.636 3.207 1.526 1.00 68.56 114 ALA A C 1
ATOM 804 O O . ALA A 1 114 ? -6.484 2.321 1.503 1.00 68.56 114 ALA A O 1
ATOM 805 N N . ALA A 1 115 ? -5.947 4.482 1.280 1.00 67.12 115 ALA A N 1
ATOM 806 C CA . ALA A 1 115 ? -7.295 4.919 0.924 1.00 67.12 115 ALA A CA 1
ATOM 807 C C . ALA A 1 115 ? -7.751 4.401 -0.451 1.00 67.12 115 ALA A C 1
ATOM 809 O O . ALA A 1 115 ? -8.944 4.184 -0.647 1.00 67.12 115 ALA A O 1
ATOM 810 N N . VAL A 1 116 ? -6.822 4.195 -1.391 1.00 63.31 116 VAL A N 1
ATOM 811 C CA . VAL A 1 116 ? -7.122 3.555 -2.681 1.00 63.31 116 VAL A CA 1
ATOM 812 C C . VAL A 1 116 ? -7.345 2.054 -2.498 1.00 63.31 116 VAL A C 1
ATOM 814 O O . VAL A 1 116 ? -8.306 1.530 -3.046 1.00 63.31 116 VAL A O 1
ATOM 817 N N . LEU A 1 117 ? -6.524 1.387 -1.681 1.00 60.53 117 LEU A N 1
ATOM 818 C CA . LEU A 1 117 ? -6.663 -0.044 -1.380 1.00 60.53 117 LEU A CA 1
ATOM 819 C C . LEU A 1 117 ? -7.897 -0.407 -0.546 1.00 60.53 117 LEU A C 1
ATOM 821 O O . LEU A 1 117 ? -8.376 -1.533 -0.615 1.00 60.53 117 LEU A O 1
ATOM 825 N N . ALA A 1 118 ? -8.377 0.510 0.293 1.00 55.22 118 ALA A N 1
ATOM 826 C CA . ALA A 1 118 ? -9.530 0.285 1.164 1.00 55.22 118 ALA A CA 1
ATOM 827 C C . ALA A 1 118 ? -10.886 0.496 0.461 1.00 55.22 118 ALA A C 1
ATOM 829 O O . ALA A 1 118 ? -11.919 0.472 1.134 1.00 55.22 118 ALA A O 1
ATOM 830 N N . ARG A 1 119 ? -10.885 0.748 -0.853 1.00 45.88 119 ARG A N 1
ATOM 831 C CA . ARG A 1 119 ? -12.079 0.983 -1.670 1.00 45.88 119 ARG A CA 1
ATOM 832 C C . ARG A 1 119 ? -12.545 -0.288 -2.371 1.00 45.88 119 ARG A C 1
ATOM 834 O O . ARG A 1 119 ? -13.782 -0.440 -2.466 1.00 45.88 119 ARG A O 1
#

Sequence (119 aa):
MALRPALSLVLRELLRGDAARAITLGEVARALGTVAASSDEIEALFAALEAEGHSIADTASGDSSPSGSVAKDLAAVVTAARARASRGERPTVAALAADTGLPEDTVRAALRFAAVLAR